Protein AF-A0A2D9T8E9-F1 (afdb_monomer)

Nearest PDB structures (foldseek):
  7k98-assembly1_D  TM=7.999E-01  e=1.578E-02  Mycobacterium tuberculosis H37Rv
  7ka0-assembly1_A  TM=7.623E-01  e=2.737E-02  Mycobacterium tuberculosis H37Rv
  6p8t-assembly1_C  TM=8.624E-01  e=6.981E-02  Acinetobacter baumannii ATCC 19606 = CIP 70.34 = JCM 6841
  6p8t-assembly2_H  TM=8.596E-01  e=1.881E-01  Acinetobacter baumannii ATCC 19606 = CIP 70.34 = JCM 6841

Foldseek 3Di:
DPPLLVVLVVLLVVCVVPLLVQCVVDLALVSNVVSLCCDPNPVHSLVVSVVSLVVPDDVCSVVSVVSSVVSNVVSVVSSVVSHVVNVVVVD

Structure (mmCIF, N/CA/C/O backbone):
data_AF-A0A2D9T8E9-F1
#
_entry.id   AF-A0A2D9T8E9-F1
#
loop_
_atom_site.group_PDB
_atom_site.id
_atom_site.type_symbol
_atom_site.label_atom_id
_atom_site.label_alt_id
_atom_site.label_comp_id
_atom_site.label_asym_id
_atom_site.label_entity_id
_atom_site.label_seq_id
_atom_site.pdbx_PDB_ins_code
_atom_site.Cartn_x
_atom_site.Cartn_y
_atom_site.Cartn_z
_atom_site.occupancy
_atom_site.B_iso_or_equiv
_atom_site.auth_seq_id
_atom_site.auth_comp_id
_atom_site.auth_asym_id
_atom_site.auth_atom_id
_atom_site.pdbx_PDB_model_num
ATOM 1 N N . MET A 1 1 ? 9.369 -7.434 -25.837 1.00 61.09 1 MET A N 1
ATOM 2 C CA . MET A 1 1 ? 9.320 -6.260 -24.942 1.00 61.09 1 MET A CA 1
ATOM 3 C C . MET A 1 1 ? 10.567 -6.297 -24.066 1.00 61.09 1 MET A C 1
ATOM 5 O O . MET A 1 1 ? 11.256 -7.306 -24.082 1.00 61.09 1 MET A O 1
ATOM 9 N N . SER A 1 2 ? 10.956 -5.206 -23.402 1.00 79.00 2 SER A N 1
ATOM 10 C CA . SER A 1 2 ? 12.102 -5.254 -22.481 1.00 79.00 2 SER A CA 1
ATOM 11 C C . SER A 1 2 ? 11.726 -6.061 -21.236 1.00 79.00 2 SER A C 1
ATOM 13 O O . SER A 1 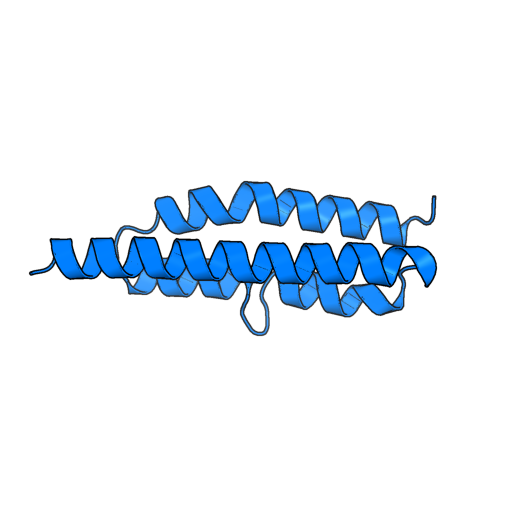2 ? 10.727 -5.728 -20.604 1.00 79.00 2 SER A O 1
ATOM 15 N N . GLU A 1 3 ? 12.543 -7.038 -20.841 1.00 84.50 3 GLU A N 1
ATOM 16 C CA . GLU A 1 3 ? 12.298 -7.902 -19.671 1.00 84.50 3 GLU A CA 1
ATOM 17 C C . GLU A 1 3 ? 12.003 -7.102 -18.382 1.00 84.50 3 GLU A C 1
ATOM 19 O O . GLU A 1 3 ? 11.138 -7.467 -17.588 1.00 84.50 3 GLU A O 1
ATOM 24 N N . ALA A 1 4 ? 12.655 -5.945 -18.209 1.00 85.25 4 ALA A N 1
ATOM 25 C CA . ALA A 1 4 ? 12.414 -5.029 -17.092 1.00 85.25 4 ALA A CA 1
ATOM 26 C C . ALA A 1 4 ? 10.988 -4.443 -17.069 1.00 85.25 4 ALA A C 1
ATOM 28 O O . ALA A 1 4 ? 10.408 -4.267 -16.001 1.00 85.25 4 ALA A O 1
ATOM 29 N N . LEU A 1 5 ? 10.400 -4.164 -18.237 1.00 84.62 5 LEU A N 1
ATOM 30 C CA . LEU A 1 5 ? 9.032 -3.645 -18.352 1.00 84.62 5 LEU A CA 1
ATOM 31 C C . LEU A 1 5 ? 8.008 -4.711 -17.954 1.00 84.62 5 LEU A C 1
ATOM 33 O O . LEU A 1 5 ? 7.041 -4.402 -17.262 1.00 84.62 5 LEU A O 1
ATOM 37 N N . GLU A 1 6 ? 8.225 -5.952 -18.384 1.00 88.50 6 GLU A N 1
ATOM 38 C CA . GLU A 1 6 ? 7.348 -7.081 -18.061 1.00 88.50 6 GLU A CA 1
ATOM 39 C C . GLU A 1 6 ? 7.381 -7.384 -16.561 1.00 88.50 6 GLU A C 1
ATOM 41 O O . GLU A 1 6 ? 6.326 -7.436 -15.930 1.00 88.50 6 GLU A O 1
ATOM 46 N N . LYS A 1 7 ? 8.580 -7.447 -15.964 1.00 88.69 7 LYS A N 1
ATOM 47 C CA . LYS A 1 7 ? 8.755 -7.584 -14.507 1.00 88.69 7 LYS A CA 1
ATOM 48 C C . LYS A 1 7 ? 8.064 -6.459 -13.735 1.00 88.69 7 LYS A C 1
ATOM 50 O O . LYS A 1 7 ? 7.381 -6.721 -12.749 1.00 88.69 7 LYS A O 1
ATOM 55 N N . PHE A 1 8 ? 8.196 -5.215 -14.198 1.00 90.25 8 PHE A N 1
ATOM 56 C CA . PHE A 1 8 ? 7.566 -4.070 -13.542 1.00 90.25 8 PHE A CA 1
ATOM 57 C C . PHE A 1 8 ? 6.035 -4.148 -13.599 1.00 90.25 8 PHE A C 1
ATOM 59 O O . PHE A 1 8 ? 5.361 -3.939 -12.593 1.00 90.25 8 PHE A O 1
ATOM 66 N N . ARG A 1 9 ? 5.473 -4.461 -14.774 1.00 89.75 9 ARG A N 1
ATOM 67 C CA . ARG A 1 9 ? 4.022 -4.615 -14.953 1.00 89.75 9 ARG A CA 1
ATOM 68 C C . ARG A 1 9 ? 3.462 -5.751 -14.102 1.00 89.75 9 ARG A C 1
ATOM 70 O O . ARG A 1 9 ? 2.417 -5.566 -13.485 1.00 89.75 9 ARG A O 1
ATOM 77 N N . ALA A 1 10 ? 4.165 -6.880 -14.039 1.00 92.06 10 ALA A N 1
ATOM 78 C CA . ALA A 1 10 ? 3.788 -8.003 -13.188 1.00 92.06 10 ALA A CA 1
ATOM 79 C C . ALA A 1 10 ? 3.753 -7.593 -11.707 1.00 92.06 10 ALA A C 1
ATOM 81 O O . ALA A 1 10 ? 2.739 -7.801 -11.047 1.00 92.06 10 ALA A O 1
ATOM 82 N N . GLY A 1 11 ? 4.800 -6.919 -11.216 1.00 91.94 11 GLY A N 1
ATOM 83 C CA . GLY A 1 11 ? 4.840 -6.427 -9.836 1.00 91.94 11 GLY A CA 1
ATOM 84 C C . GLY A 1 11 ? 3.735 -5.413 -9.523 1.00 91.94 11 GLY A C 1
ATOM 85 O O . GLY A 1 11 ? 3.127 -5.471 -8.459 1.00 91.94 11 GLY A O 1
ATOM 86 N N . LEU A 1 12 ? 3.413 -4.514 -10.459 1.00 91.38 12 LEU A N 1
ATOM 87 C CA . LEU A 1 12 ? 2.307 -3.568 -10.284 1.00 91.38 12 LEU A CA 1
ATOM 88 C C . LEU A 1 12 ? 0.955 -4.292 -10.169 1.00 91.38 12 LEU A C 1
ATOM 90 O O . LEU A 1 12 ? 0.177 -3.991 -9.267 1.00 91.38 12 LEU A O 1
ATOM 94 N N . SER A 1 13 ? 0.700 -5.258 -11.055 1.00 92.56 13 SER A N 1
ATOM 95 C CA . SER A 1 13 ? -0.528 -6.059 -11.044 1.00 92.56 13 SER A CA 1
ATOM 96 C C . SER A 1 13 ? -0.658 -6.902 -9.773 1.00 92.56 13 SER A C 1
ATOM 98 O O . SER A 1 13 ? -1.761 -7.060 -9.257 1.00 92.56 13 SER A O 1
ATOM 100 N N . GLU A 1 14 ? 0.452 -7.432 -9.259 1.00 93.12 14 GLU A N 1
ATOM 101 C CA . GLU A 1 14 ? 0.471 -8.190 -8.007 1.00 93.12 14 GLU A CA 1
ATOM 102 C C . GLU A 1 14 ? 0.109 -7.299 -6.816 1.00 93.12 14 GLU A C 1
ATOM 104 O O . GLU A 1 14 ? -0.762 -7.655 -6.021 1.00 93.12 14 GLU A O 1
ATOM 109 N N . ILE A 1 15 ? 0.702 -6.102 -6.731 1.00 92.62 15 ILE A N 1
ATOM 110 C CA . ILE A 1 15 ? 0.361 -5.134 -5.682 1.00 92.62 15 ILE A CA 1
ATOM 111 C C . ILE A 1 15 ? -1.114 -4.754 -5.789 1.00 92.62 15 ILE A C 1
ATOM 113 O O . ILE A 1 15 ? -1.788 -4.751 -4.764 1.00 92.62 15 ILE A O 1
ATOM 117 N N . GLU A 1 16 ? -1.617 -4.472 -6.996 1.00 91.88 16 GLU A N 1
ATOM 118 C CA . GLU A 1 16 ? -3.018 -4.107 -7.244 1.00 91.88 16 GLU A CA 1
ATOM 119 C C . GLU A 1 16 ? -4.004 -5.184 -6.759 1.00 91.88 16 GLU A C 1
ATOM 121 O O . GLU A 1 16 ? -5.002 -4.861 -6.113 1.00 91.88 16 GLU A O 1
ATOM 126 N N . GLY A 1 17 ? -3.702 -6.462 -6.997 1.00 92.25 17 GLY A N 1
ATOM 127 C CA . GLY A 1 17 ? -4.520 -7.574 -6.509 1.00 92.25 17 GLY A CA 1
ATOM 128 C C . GLY A 1 17 ? -4.385 -7.832 -5.004 1.00 92.25 17 GLY A C 1
ATOM 129 O O . GLY A 1 17 ? -5.328 -8.311 -4.375 1.00 92.25 17 GLY A O 1
ATOM 130 N N . ALA A 1 18 ? -3.234 -7.507 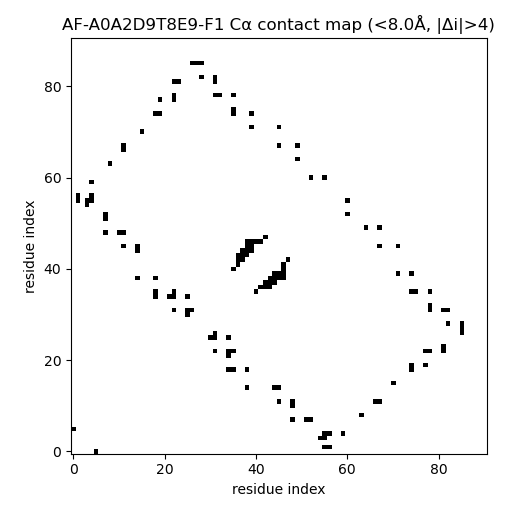-4.410 1.00 92.56 18 ALA A N 1
ATOM 131 C CA . ALA A 1 18 ? -2.924 -7.842 -3.022 1.00 92.56 18 ALA A CA 1
ATOM 132 C C . ALA A 1 18 ? -3.313 -6.753 -2.008 1.00 92.56 18 ALA A C 1
ATOM 134 O O . ALA A 1 18 ? -3.681 -7.082 -0.878 1.00 92.56 18 ALA A O 1
ATOM 135 N N . TYR A 1 19 ? -3.241 -5.463 -2.368 1.00 93.56 19 TYR A N 1
ATOM 136 C CA . TYR A 1 19 ? -3.410 -4.382 -1.385 1.00 93.56 19 TYR A CA 1
ATOM 137 C C . TYR A 1 19 ? -4.820 -4.327 -0.800 1.00 93.56 19 TYR A C 1
ATOM 139 O O . TYR A 1 19 ? -4.981 -4.144 0.406 1.00 93.56 19 TYR A O 1
ATOM 147 N N . ARG A 1 20 ? -5.839 -4.503 -1.648 1.00 92.62 20 ARG A N 1
ATOM 148 C CA . ARG A 1 20 ? -7.242 -4.414 -1.248 1.00 92.62 20 ARG A CA 1
ATOM 149 C C . ARG A 1 20 ? -7.603 -5.470 -0.195 1.00 92.62 20 ARG A C 1
ATOM 151 O O . ARG A 1 20 ? -7.955 -5.059 0.909 1.00 92.62 20 ARG A O 1
ATOM 158 N N . PRO A 1 21 ? -7.450 -6.785 -0.448 1.00 93.56 21 PRO A N 1
ATOM 159 C CA . PRO A 1 21 ? -7.760 -7.791 0.565 1.00 93.56 21 PRO A CA 1
ATOM 160 C C . PRO A 1 21 ? -6.883 -7.656 1.816 1.00 93.56 21 PRO A C 1
ATOM 162 O O . PRO A 1 21 ? -7.364 -7.916 2.912 1.00 93.56 21 PRO A O 1
ATOM 165 N N . ALA A 1 22 ? -5.629 -7.203 1.693 1.00 93.19 22 ALA A N 1
ATOM 166 C CA . ALA A 1 22 ? -4.756 -6.993 2.848 1.00 93.19 22 ALA A CA 1
ATOM 167 C C . ALA A 1 22 ? -5.233 -5.858 3.775 1.00 93.19 22 ALA A C 1
ATOM 169 O O . ALA A 1 22 ? -5.154 -5.995 4.993 1.00 93.19 22 ALA A O 1
ATOM 170 N N . LEU A 1 23 ? -5.731 -4.750 3.216 1.00 92.06 23 LEU A N 1
ATOM 171 C CA . LEU A 1 23 ? -6.305 -3.643 3.994 1.00 92.06 23 LEU A CA 1
ATOM 172 C C . LEU A 1 23 ? -7.709 -3.977 4.514 1.00 92.06 23 LEU A C 1
ATOM 174 O O . LEU A 1 23 ? -8.074 -3.558 5.608 1.00 92.06 23 LEU A O 1
ATOM 178 N N . GLU A 1 24 ? -8.505 -4.731 3.756 1.00 91.00 24 GLU A N 1
ATOM 179 C CA . GLU A 1 24 ? -9.840 -5.153 4.193 1.00 91.00 24 GLU A CA 1
ATOM 180 C C . GLU A 1 24 ? -9.785 -6.195 5.316 1.00 91.00 24 GLU A C 1
ATOM 182 O O . GLU A 1 24 ? -10.589 -6.124 6.245 1.00 91.00 24 GLU A O 1
ATOM 187 N N . ALA A 1 25 ? -8.809 -7.108 5.279 1.00 91.69 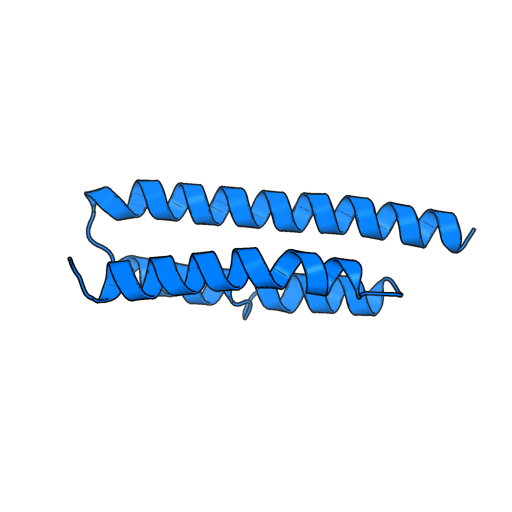25 ALA A N 1
ATOM 188 C CA . ALA A 1 25 ? -8.582 -8.106 6.324 1.00 91.69 25 ALA A CA 1
ATOM 189 C C . ALA A 1 25 ? -8.049 -7.513 7.640 1.00 91.69 25 ALA A C 1
ATOM 191 O O . ALA A 1 25 ? -8.047 -8.200 8.662 1.00 91.69 25 ALA A O 1
ATOM 192 N N . ALA A 1 26 ? -7.594 -6.257 7.641 1.00 92.69 26 ALA A N 1
ATOM 193 C CA . ALA A 1 26 ? -7.170 -5.588 8.860 1.00 92.69 26 ALA A CA 1
ATOM 194 C C . ALA A 1 26 ? -8.381 -5.279 9.758 1.00 92.69 26 ALA A C 1
ATOM 196 O O . ALA A 1 26 ? -9.266 -4.500 9.394 1.00 92.69 26 ALA A O 1
ATOM 197 N N . ALA A 1 27 ? -8.398 -5.900 10.939 1.00 88.25 27 ALA A N 1
ATOM 198 C CA . ALA A 1 27 ? -9.467 -5.769 11.931 1.00 88.25 27 ALA A CA 1
ATOM 199 C C . ALA A 1 27 ? -9.239 -4.630 12.941 1.00 88.25 27 ALA A C 1
ATOM 201 O O . ALA A 1 27 ? -10.144 -4.285 13.692 1.00 88.25 27 ALA A O 1
ATOM 202 N N . GLU A 1 28 ? -8.041 -4.049 12.967 1.00 91.25 28 GLU A N 1
ATOM 203 C CA . GLU A 1 28 ? -7.634 -3.022 13.924 1.00 91.25 28 GLU A CA 1
ATOM 204 C C . GLU A 1 28 ? -6.695 -2.008 13.265 1.00 91.25 28 GLU A C 1
ATOM 206 O O . GLU A 1 28 ? -6.048 -2.306 12.254 1.00 91.25 28 GLU A 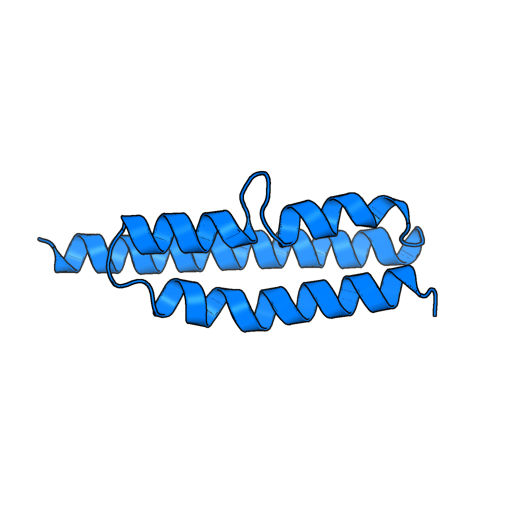O 1
ATOM 211 N N . GLU A 1 29 ? -6.605 -0.804 13.843 1.00 91.56 29 GLU A N 1
ATOM 212 C CA . GLU A 1 29 ? -5.797 0.287 13.286 1.00 91.56 29 GLU A CA 1
ATOM 213 C C . GLU A 1 29 ? -4.340 -0.147 13.061 1.00 91.56 29 GLU A C 1
ATOM 215 O O . GLU A 1 29 ? -3.764 0.129 12.006 1.00 91.56 29 GLU A O 1
ATOM 220 N N . ASN A 1 30 ? -3.745 -0.847 14.030 1.00 91.38 30 ASN A N 1
ATOM 221 C CA . ASN A 1 30 ? -2.348 -1.255 13.948 1.00 91.38 30 ASN A CA 1
ATOM 222 C C . ASN A 1 30 ? -2.108 -2.201 12.757 1.00 91.38 30 ASN A C 1
ATOM 224 O O . ASN A 1 30 ? -1.239 -1.938 11.923 1.00 91.38 30 ASN A O 1
ATOM 228 N N . ALA A 1 31 ? -2.955 -3.223 12.597 1.00 93.12 31 ALA A N 1
ATOM 229 C CA . ALA A 1 31 ? -2.904 -4.140 11.459 1.00 93.12 31 ALA A CA 1
ATOM 230 C C . ALA A 1 31 ? -3.103 -3.413 10.116 1.00 93.12 31 ALA A C 1
ATOM 232 O O .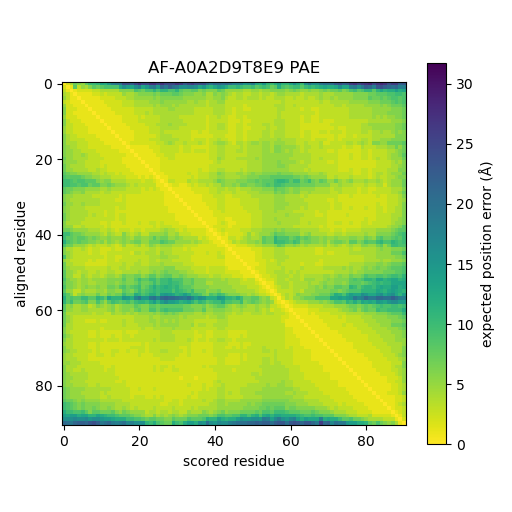 ALA A 1 31 ? -2.437 -3.726 9.127 1.00 93.12 31 ALA A O 1
ATOM 233 N N . LEU A 1 32 ? -3.981 -2.406 10.078 1.00 93.50 32 LEU A N 1
ATOM 234 C CA . LEU A 1 32 ? -4.238 -1.608 8.881 1.00 93.50 32 LEU A CA 1
ATOM 235 C C . LEU A 1 32 ? -3.013 -0.755 8.503 1.00 93.50 32 LEU A C 1
ATOM 237 O O . LEU A 1 32 ? -2.633 -0.682 7.329 1.00 93.50 32 LEU A O 1
ATOM 241 N N . ARG A 1 33 ? -2.357 -0.138 9.495 1.00 92.75 33 ARG A N 1
ATOM 242 C CA . ARG A 1 33 ? -1.113 0.629 9.313 1.00 92.75 33 ARG A CA 1
ATOM 243 C C . ARG A 1 33 ? 0.028 -0.270 8.841 1.00 92.75 33 ARG A C 1
ATOM 245 O O . ARG A 1 33 ? 0.747 0.117 7.917 1.00 92.75 33 ARG A O 1
ATOM 252 N N . GLU A 1 34 ? 0.163 -1.468 9.406 1.00 92.81 34 GLU A N 1
ATOM 253 C CA . GLU A 1 34 ? 1.136 -2.468 8.956 1.00 92.81 34 GLU A CA 1
ATOM 254 C C . GLU A 1 34 ? 0.880 -2.907 7.511 1.00 92.81 34 GLU A C 1
ATOM 256 O O . GLU A 1 34 ? 1.808 -2.915 6.698 1.00 92.81 34 GLU A O 1
ATOM 261 N N . ALA A 1 35 ? -0.374 -3.212 7.156 1.00 93.81 35 ALA A N 1
ATOM 262 C CA . ALA A 1 35 ? -0.751 -3.563 5.790 1.00 93.81 35 ALA A CA 1
ATOM 263 C C . ALA A 1 35 ? -0.376 -2.441 4.810 1.00 93.81 35 ALA A C 1
ATOM 265 O O . ALA A 1 35 ? 0.325 -2.691 3.831 1.00 93.81 35 ALA A O 1
ATOM 266 N N . ARG A 1 36 ? -0.733 -1.183 5.107 1.00 93.69 36 ARG A N 1
ATOM 267 C CA . ARG A 1 36 ? -0.329 -0.022 4.293 1.00 93.69 36 ARG A CA 1
ATOM 268 C C . ARG A 1 36 ? 1.193 0.098 4.176 1.00 93.69 36 ARG A C 1
ATOM 270 O O . ARG A 1 36 ? 1.701 0.332 3.078 1.00 93.69 36 ARG A O 1
ATOM 277 N N . ALA A 1 37 ? 1.929 -0.075 5.273 1.00 93.19 37 ALA A N 1
ATOM 278 C CA . ALA A 1 37 ? 3.388 0.017 5.279 1.00 93.19 37 ALA A CA 1
ATOM 279 C C . ALA A 1 37 ? 4.051 -1.039 4.376 1.00 93.19 37 ALA A C 1
ATOM 281 O O . ALA A 1 37 ? 5.027 -0.721 3.694 1.00 93.19 37 ALA A O 1
ATOM 282 N N . ARG A 1 38 ? 3.493 -2.255 4.286 1.00 93.44 38 ARG A N 1
ATOM 283 C CA . ARG A 1 38 ? 3.982 -3.315 3.380 1.00 93.44 38 ARG A CA 1
ATOM 284 C C . ARG A 1 38 ? 3.898 -2.934 1.900 1.00 93.44 3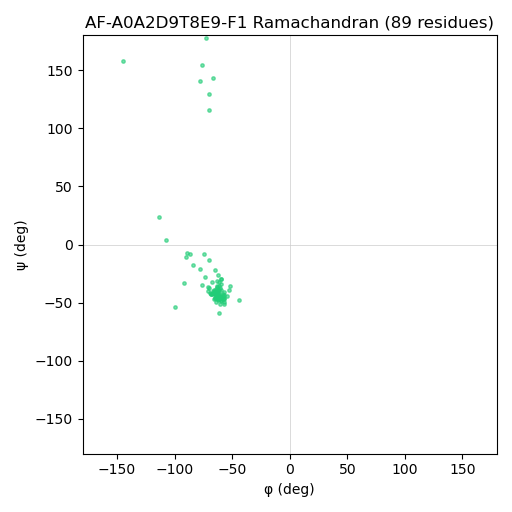8 ARG A C 1
ATOM 286 O O . ARG A 1 38 ? 4.701 -3.419 1.108 1.00 93.44 38 ARG A O 1
ATOM 293 N N . PHE A 1 39 ? 2.980 -2.044 1.517 1.00 93.31 39 PHE A N 1
ATOM 294 C CA . PHE A 1 39 ? 2.836 -1.601 0.126 1.00 93.31 39 PHE A CA 1
ATOM 295 C C . PHE A 1 39 ? 3.503 -0.251 -0.139 1.00 93.31 39 PHE A C 1
ATOM 297 O O . PHE A 1 39 ? 4.334 -0.155 -1.039 1.00 93.31 39 PHE A O 1
ATOM 304 N N . THR A 1 40 ? 3.175 0.785 0.640 1.00 92.06 40 THR A N 1
ATOM 305 C CA . THR A 1 40 ? 3.611 2.175 0.393 1.00 92.06 40 THR A CA 1
ATOM 306 C C . THR A 1 40 ? 4.675 2.673 1.369 1.00 92.06 40 THR A C 1
ATOM 308 O O . THR A 1 40 ? 5.011 3.857 1.354 1.00 92.06 40 THR A O 1
ATOM 311 N N . GLY A 1 41 ? 5.165 1.818 2.266 1.00 89.62 41 GLY A N 1
ATOM 312 C CA . GLY A 1 41 ? 6.195 2.179 3.232 1.00 89.62 41 GLY A CA 1
ATOM 313 C C . GLY A 1 41 ? 7.588 2.345 2.608 1.00 89.62 41 GLY A C 1
ATOM 314 O O . GLY A 1 41 ? 7.783 2.106 1.412 1.00 89.62 41 GLY A O 1
ATOM 315 N N . PRO A 1 42 ? 8.588 2.723 3.422 1.00 85.19 42 PRO A N 1
ATOM 316 C CA . PRO A 1 42 ? 9.975 2.894 2.978 1.00 85.19 42 PRO A CA 1
ATOM 317 C C . PRO A 1 42 ? 10.605 1.618 2.392 1.00 85.19 42 PRO A C 1
ATOM 319 O O . PRO A 1 42 ? 11.423 1.716 1.479 1.00 85.19 42 PRO A O 1
ATOM 322 N N . SER A 1 43 ? 10.171 0.444 2.862 1.00 85.06 43 SER A N 1
ATOM 323 C CA . SER A 1 43 ? 10.519 -0.878 2.309 1.00 85.06 43 SER A CA 1
ATOM 324 C C . SER A 1 43 ? 9.307 -1.581 1.687 1.00 85.06 43 SER A C 1
ATOM 326 O O . SER A 1 43 ? 9.245 -2.806 1.646 1.00 85.06 43 SER A O 1
ATOM 328 N N . GLY A 1 44 ? 8.295 -0.813 1.281 1.00 89.25 44 GLY A N 1
ATOM 329 C CA . GLY A 1 44 ? 7.068 -1.360 0.718 1.00 89.25 44 GLY A CA 1
ATOM 330 C C . GLY A 1 44 ? 7.250 -1.832 -0.723 1.00 89.25 44 GLY A C 1
ATOM 331 O O . GLY A 1 44 ? 8.084 -1.299 -1.457 1.00 89.25 44 GLY A O 1
ATOM 332 N N . ALA A 1 45 ? 6.421 -2.787 -1.147 1.00 91.62 45 ALA A N 1
ATOM 333 C CA . ALA A 1 45 ? 6.469 -3.370 -2.487 1.00 91.62 45 ALA A CA 1
ATOM 334 C C . ALA A 1 45 ? 6.427 -2.312 -3.607 1.00 91.62 45 ALA A C 1
ATOM 336 O O . ALA A 1 45 ? 7.172 -2.412 -4.578 1.00 91.62 45 ALA A O 1
ATOM 337 N N . LEU A 1 46 ? 5.618 -1.254 -3.457 1.00 91.12 46 LEU A N 1
ATOM 338 C CA . LEU A 1 46 ? 5.511 -0.184 -4.455 1.00 91.12 46 LEU A CA 1
ATOM 339 C C . LEU A 1 46 ? 6.774 0.688 -4.511 1.00 91.12 46 LEU A C 1
ATOM 341 O O . LEU A 1 46 ? 7.193 1.108 -5.591 1.00 91.12 46 LEU A O 1
ATOM 345 N N . THR A 1 47 ? 7.390 0.948 -3.356 1.00 89.88 47 THR A N 1
ATOM 346 C CA . THR A 1 47 ? 8.641 1.712 -3.248 1.00 89.88 47 THR A CA 1
ATOM 347 C C . THR A 1 47 ? 9.806 0.933 -3.855 1.00 89.88 47 THR A C 1
ATOM 349 O O . THR A 1 47 ? 10.596 1.503 -4.608 1.00 89.88 47 THR A O 1
ATOM 352 N N . GLU A 1 48 ? 9.889 -0.372 -3.588 1.00 90.69 48 GLU A N 1
ATOM 353 C CA . GLU A 1 48 ? 10.877 -1.266 -4.203 1.00 90.69 48 GLU A CA 1
ATOM 354 C C . GLU A 1 48 ? 10.686 -1.353 -5.721 1.00 90.69 48 GLU A C 1
ATOM 356 O O . GLU A 1 48 ? 11.648 -1.194 -6.475 1.00 90.69 48 GLU A O 1
ATOM 361 N N . LEU A 1 49 ? 9.438 -1.490 -6.185 1.00 89.75 49 LEU A N 1
ATOM 362 C CA . LEU A 1 49 ? 9.110 -1.491 -7.610 1.00 89.75 49 LEU A CA 1
ATOM 363 C C . LEU A 1 49 ? 9.591 -0.196 -8.282 1.00 89.75 49 LEU A C 1
ATOM 365 O O . LEU A 1 49 ? 10.280 -0.238 -9.300 1.00 89.75 49 LEU A O 1
ATOM 369 N N . MET A 1 50 ? 9.319 0.961 -7.668 1.00 87.31 50 MET A N 1
ATOM 370 C CA . MET A 1 50 ? 9.775 2.263 -8.159 1.00 87.31 50 MET A CA 1
ATOM 371 C C . MET A 1 50 ? 11.302 2.387 -8.261 1.00 87.31 50 MET A C 1
ATOM 373 O O . MET A 1 50 ? 11.785 3.035 -9.191 1.00 87.31 50 MET A O 1
ATOM 377 N N . LYS A 1 51 ? 12.085 1.763 -7.371 1.00 86.88 51 LYS A N 1
ATOM 378 C CA . LYS A 1 51 ? 13.559 1.759 -7.479 1.00 86.88 51 LYS A CA 1
ATOM 379 C C . LYS A 1 51 ? 14.040 1.048 -8.751 1.00 86.88 51 LYS A C 1
ATOM 381 O O . LYS A 1 51 ? 15.044 1.460 -9.335 1.00 86.88 51 LYS A O 1
ATOM 386 N N . GLY A 1 52 ? 13.299 0.038 -9.213 1.00 83.31 52 GLY A N 1
ATOM 387 C CA . GLY A 1 52 ? 13.528 -0.658 -10.484 1.00 83.31 52 GLY A CA 1
ATOM 388 C C . GLY A 1 52 ? 13.116 0.138 -11.732 1.00 83.31 52 GLY A C 1
ATOM 389 O O . GLY A 1 52 ? 13.445 -0.253 -12.849 1.00 83.31 52 GLY A O 1
ATOM 390 N N . MET A 1 53 ? 12.444 1.288 -11.584 1.00 84.94 53 MET A N 1
ATOM 391 C CA . MET A 1 53 ? 11.976 2.103 -12.717 1.00 84.94 53 MET A CA 1
ATOM 392 C C . MET A 1 53 ? 13.120 2.684 -13.566 1.00 84.94 53 MET A C 1
ATOM 394 O O . MET A 1 53 ? 12.921 3.003 -14.740 1.00 84.94 53 MET A O 1
ATOM 398 N N . LYS A 1 54 ? 14.331 2.807 -13.007 1.00 83.62 54 LYS A N 1
ATOM 399 C CA . LYS A 1 54 ? 15.520 3.277 -13.741 1.00 83.62 54 LYS A CA 1
ATOM 400 C C . LYS A 1 54 ? 15.866 2.379 -14.939 1.00 83.62 54 LYS A C 1
ATOM 402 O O . LYS A 1 54 ? 16.357 2.885 -15.945 1.00 83.62 54 LYS A O 1
ATOM 407 N N . ASP A 1 55 ? 15.542 1.089 -14.854 1.00 83.94 55 ASP A N 1
ATOM 408 C CA . ASP A 1 55 ? 15.804 0.075 -15.881 1.00 83.94 55 ASP A CA 1
ATOM 409 C C . ASP A 1 55 ? 14.684 -0.005 -16.941 1.00 83.94 55 ASP A C 1
ATOM 411 O O . ASP A 1 55 ? 14.826 -0.666 -17.969 1.00 83.94 55 ASP A O 1
ATOM 415 N N . VAL A 1 56 ? 13.566 0.703 -16.736 1.00 84.44 56 VAL A N 1
ATOM 416 C CA . VAL A 1 56 ? 12.448 0.761 -17.691 1.00 84.44 56 VAL A CA 1
ATOM 417 C C . VAL A 1 56 ? 12.792 1.722 -18.841 1.00 84.44 56 VAL A C 1
ATOM 419 O O . VAL A 1 56 ? 13.356 2.789 -18.592 1.00 84.44 56 VAL A O 1
ATOM 422 N N . PRO A 1 57 ? 12.448 1.422 -20.105 1.00 81.06 57 PRO A N 1
ATOM 423 C CA . PRO A 1 57 ? 12.650 2.342 -21.225 1.00 81.06 57 PRO A CA 1
ATOM 424 C C . PRO A 1 57 ? 11.776 3.610 -21.130 1.00 81.06 57 PRO A C 1
ATOM 426 O O . PRO A 1 57 ? 10.614 3.569 -20.724 1.00 81.06 57 PRO A O 1
ATOM 429 N N . GLY A 1 58 ? 12.340 4.751 -21.548 1.00 78.19 58 GLY A N 1
ATOM 430 C CA . GLY A 1 58 ? 11.766 6.104 -21.431 1.00 78.19 58 GLY A CA 1
ATOM 431 C C . GLY A 1 58 ? 10.278 6.289 -21.788 1.00 78.19 58 GLY A C 1
ATOM 432 O O . GLY A 1 58 ? 9.577 6.898 -20.979 1.00 78.19 58 GLY A O 1
ATOM 433 N N . PRO A 1 59 ? 9.758 5.775 -22.924 1.00 80.56 59 PRO A N 1
ATOM 434 C CA . PRO A 1 59 ? 8.344 5.950 -23.272 1.00 80.56 59 PRO A CA 1
ATOM 435 C C . PRO A 1 59 ? 7.394 5.306 -22.250 1.00 80.56 59 PRO A C 1
ATOM 437 O O . PRO A 1 59 ? 6.402 5.921 -21.872 1.00 80.56 59 PRO A O 1
ATOM 440 N N . SER A 1 60 ? 7.736 4.129 -21.716 1.00 85.75 60 SER A N 1
ATOM 441 C CA . SER A 1 60 ? 6.892 3.410 -20.751 1.00 85.75 60 SER A CA 1
ATOM 442 C C . SER A 1 60 ? 7.077 3.870 -19.302 1.00 85.75 60 SER A C 1
ATOM 444 O O . SER A 1 60 ? 6.202 3.621 -18.475 1.00 85.75 60 SER A O 1
ATOM 446 N N . ARG A 1 61 ? 8.174 4.570 -18.962 1.00 85.75 61 ARG A N 1
ATOM 447 C CA . ARG A 1 61 ? 8.385 5.107 -17.598 1.00 85.75 61 ARG A CA 1
ATOM 448 C C . ARG A 1 61 ? 7.256 6.028 -17.157 1.00 85.75 61 ARG A C 1
ATOM 450 O O . ARG A 1 61 ? 6.848 5.970 -16.003 1.00 85.75 61 ARG A O 1
ATOM 457 N N . ARG A 1 62 ? 6.764 6.884 -18.059 1.00 87.88 62 ARG A N 1
ATOM 458 C CA . ARG A 1 62 ? 5.691 7.835 -17.739 1.00 87.88 62 ARG A CA 1
ATOM 459 C C . ARG A 1 62 ? 4.400 7.103 -17.387 1.00 87.88 62 ARG A C 1
ATOM 461 O O . ARG A 1 62 ? 3.818 7.388 -16.346 1.00 87.88 62 ARG A O 1
ATOM 468 N N . GLU A 1 63 ? 3.995 6.156 -18.228 1.00 88.75 63 GLU A N 1
ATOM 469 C CA . GLU A 1 63 ? 2.787 5.352 -18.024 1.00 88.75 63 GLU A CA 1
ATOM 470 C C . GLU A 1 63 ? 2.864 4.558 -16.715 1.00 88.75 63 GLU A C 1
ATOM 472 O O . GLU A 1 63 ? 1.955 4.619 -15.891 1.00 88.75 63 GLU A O 1
ATOM 477 N N . LEU A 1 64 ? 3.990 3.877 -16.472 1.00 89.12 64 LEU A N 1
ATOM 478 C CA . LEU A 1 64 ? 4.200 3.114 -15.240 1.00 89.12 64 LEU A CA 1
ATOM 479 C C . LEU A 1 64 ? 4.262 4.012 -14.002 1.00 89.12 64 LEU A C 1
ATOM 481 O O . LEU A 1 64 ? 3.707 3.662 -12.968 1.00 89.12 64 LEU A O 1
ATOM 485 N N . GLY A 1 65 ? 4.888 5.187 -14.094 1.00 89.56 65 GLY A N 1
ATOM 486 C CA . GLY A 1 65 ? 4.915 6.160 -13.002 1.00 89.56 65 GLY A CA 1
ATOM 487 C C . GLY A 1 65 ? 3.530 6.701 -12.659 1.00 89.56 65 GLY A C 1
ATOM 488 O O . GLY A 1 65 ? 3.206 6.866 -11.483 1.00 89.56 65 GLY A O 1
ATOM 489 N N . GLN A 1 66 ? 2.685 6.929 -13.665 1.00 91.06 66 GLN A N 1
ATOM 490 C CA . GLN A 1 66 ? 1.283 7.278 -13.442 1.00 91.06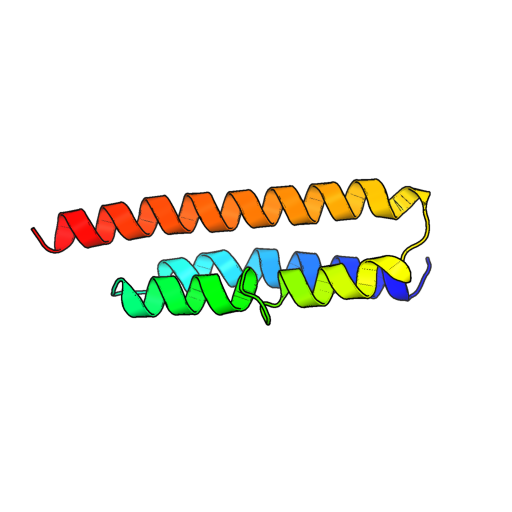 66 GLN A CA 1
ATOM 491 C C . GLN A 1 66 ? 0.524 6.128 -12.778 1.00 91.06 66 GLN A C 1
ATOM 493 O O . GLN A 1 66 ? -0.186 6.373 -11.806 1.00 91.06 66 GLN A O 1
ATOM 498 N N . ALA A 1 67 ? 0.729 4.889 -13.229 1.00 91.50 67 ALA A N 1
ATOM 499 C CA . ALA A 1 67 ? 0.113 3.711 -12.625 1.00 91.50 67 ALA A CA 1
ATOM 500 C C . ALA A 1 67 ? 0.536 3.523 -11.156 1.00 91.50 67 ALA A C 1
ATOM 502 O O . ALA A 1 67 ? -0.316 3.325 -10.293 1.00 91.50 67 ALA A O 1
ATOM 503 N N . CYS A 1 68 ? 1.825 3.679 -10.833 1.00 91.19 68 CYS A N 1
ATOM 504 C CA . CYS A 1 68 ? 2.310 3.627 -9.451 1.00 91.19 68 CYS A CA 1
ATOM 505 C C . CYS A 1 68 ? 1.672 4.709 -8.574 1.00 91.19 68 CYS A C 1
ATOM 507 O O . CYS A 1 68 ? 1.251 4.423 -7.456 1.00 91.19 68 CYS A O 1
ATOM 509 N N . ASN A 1 69 ? 1.584 5.946 -9.068 1.00 91.88 69 ASN A N 1
ATOM 510 C CA . ASN A 1 69 ? 0.944 7.031 -8.325 1.00 91.88 69 ASN A CA 1
ATOM 511 C C . ASN A 1 69 ? -0.557 6.786 -8.132 1.00 91.88 69 ASN A C 1
ATOM 513 O O . ASN A 1 69 ? -1.064 7.011 -7.037 1.00 91.88 69 ASN A O 1
ATOM 517 N N . ALA A 1 70 ? -1.256 6.289 -9.155 1.00 93.06 70 ALA A N 1
ATOM 518 C CA . ALA A 1 70 ? -2.668 5.930 -9.057 1.00 93.06 70 ALA A CA 1
ATOM 519 C C . ALA A 1 70 ? -2.892 4.839 -8.000 1.00 93.06 70 ALA A C 1
ATOM 521 O O . ALA A 1 70 ? -3.752 4.990 -7.134 1.00 93.06 70 ALA A O 1
ATOM 522 N N . LEU A 1 71 ? -2.061 3.794 -8.010 1.00 92.69 71 LEU A N 1
ATOM 523 C CA . LEU A 1 71 ? -2.120 2.710 -7.035 1.00 92.69 71 LEU A CA 1
ATOM 524 C C . LEU A 1 71 ? -1.809 3.197 -5.614 1.00 92.69 71 LEU A C 1
ATOM 526 O O . LEU A 1 71 ? -2.519 2.852 -4.674 1.00 92.69 71 LEU A O 1
ATOM 530 N N . LYS A 1 72 ? -0.805 4.066 -5.453 1.00 91.62 72 LYS A N 1
ATOM 531 C CA . LYS A 1 72 ? -0.493 4.710 -4.169 1.00 91.62 72 LYS A CA 1
ATOM 532 C C . LYS A 1 72 ? -1.692 5.487 -3.621 1.00 91.62 72 LYS A C 1
ATOM 534 O O . LYS A 1 72 ? -2.008 5.357 -2.440 1.00 91.62 72 LYS A O 1
ATOM 539 N N . THR A 1 73 ? -2.355 6.275 -4.467 1.00 94.00 73 THR A N 1
ATOM 540 C CA . THR A 1 73 ? -3.561 7.023 -4.090 1.00 94.00 73 THR A CA 1
ATOM 541 C C . THR A 1 73 ? -4.707 6.081 -3.730 1.00 94.00 73 THR A C 1
ATOM 543 O O . THR A 1 73 ? -5.349 6.288 -2.707 1.00 94.00 73 THR A O 1
ATOM 546 N N . ALA A 1 74 ? -4.930 5.016 -4.504 1.00 93.62 74 ALA A N 1
ATOM 547 C CA . ALA A 1 74 ? -5.968 4.026 -4.218 1.00 93.62 74 ALA A CA 1
ATOM 548 C C . ALA A 1 74 ? -5.743 3.323 -2.867 1.00 93.62 74 ALA A C 1
ATOM 550 O O . ALA A 1 74 ? -6.677 3.201 -2.075 1.00 93.62 74 ALA A O 1
ATOM 551 N N . ILE A 1 75 ? -4.497 2.931 -2.572 1.00 93.38 75 ILE A N 1
ATOM 552 C CA . ILE A 1 75 ? -4.100 2.365 -1.276 1.00 93.38 75 ILE A CA 1
ATOM 553 C C . ILE A 1 75 ? -4.378 3.360 -0.147 1.00 93.38 75 ILE A C 1
ATOM 555 O O . ILE A 1 75 ? -4.948 2.978 0.872 1.00 93.38 75 ILE A O 1
ATOM 559 N N . GLN A 1 76 ? -4.001 4.632 -0.324 1.00 93.50 76 GLN A N 1
ATOM 560 C CA . GLN A 1 76 ? -4.242 5.669 0.679 1.00 93.50 76 GLN A CA 1
ATOM 561 C C . GLN A 1 76 ? -5.738 5.889 0.926 1.00 93.50 76 GLN A C 1
ATOM 563 O O . GLN A 1 76 ? -6.147 5.916 2.079 1.00 93.50 76 GLN A O 1
ATOM 568 N N . SER A 1 77 ? -6.554 6.012 -0.123 1.00 94.50 77 SER A N 1
ATOM 569 C CA . SER A 1 77 ? -8.003 6.197 0.023 1.00 94.50 77 SER A CA 1
ATOM 570 C C . SER A 1 77 ? -8.679 5.006 0.694 1.00 94.50 77 SER A C 1
ATOM 572 O O . SER A 1 77 ? -9.549 5.202 1.537 1.00 94.50 77 SER A O 1
ATOM 574 N N . LEU A 1 78 ? -8.286 3.775 0.349 1.00 93.50 78 LEU A N 1
ATOM 575 C CA . LEU A 1 78 ? -8.834 2.585 0.998 1.00 93.50 78 LEU A CA 1
ATOM 576 C C . LEU A 1 78 ? -8.419 2.518 2.470 1.00 93.50 78 LEU A C 1
ATOM 578 O O . LEU A 1 78 ? -9.247 2.208 3.319 1.00 93.50 78 LEU A O 1
ATOM 582 N N . PHE A 1 79 ? -7.159 2.836 2.771 1.00 93.94 79 PHE A N 1
ATOM 583 C CA . PHE A 1 79 ? -6.672 2.943 4.141 1.00 93.94 79 PHE A CA 1
ATOM 584 C C . PHE A 1 79 ? -7.491 3.955 4.947 1.00 93.94 79 PHE A C 1
ATOM 586 O O . PHE A 1 79 ? -7.988 3.593 6.003 1.00 93.94 79 PHE A O 1
ATOM 593 N N . ASP A 1 80 ? -7.681 5.176 4.442 1.00 94.19 80 ASP A N 1
ATOM 594 C CA . ASP A 1 80 ? -8.473 6.214 5.116 1.00 94.19 80 ASP A CA 1
ATOM 595 C C . ASP A 1 80 ? -9.912 5.750 5.376 1.00 94.19 80 ASP A C 1
ATOM 597 O O . ASP A 1 80 ? -10.406 5.840 6.496 1.00 94.19 80 ASP A O 1
ATOM 601 N N . ALA A 1 81 ? -10.566 5.167 4.366 1.00 93.62 81 ALA A N 1
ATOM 602 C CA . ALA A 1 81 ? -11.936 4.674 4.495 1.00 93.62 81 ALA A CA 1
ATOM 603 C C . ALA A 1 81 ? -12.063 3.537 5.524 1.00 93.62 81 ALA A C 1
ATOM 605 O O . ALA A 1 81 ? -13.035 3.477 6.278 1.00 93.62 81 ALA A O 1
ATOM 606 N N . ARG A 1 82 ? -11.088 2.618 5.562 1.00 93.25 82 ARG A N 1
ATOM 607 C CA . ARG A 1 82 ? -11.049 1.533 6.554 1.00 93.25 82 ARG A CA 1
ATOM 608 C C . ARG A 1 82 ? -10.726 2.058 7.945 1.00 93.25 82 ARG A C 1
ATOM 610 O O . ARG A 1 82 ? -11.332 1.592 8.903 1.00 93.25 82 ARG A O 1
ATOM 617 N N . LEU A 1 83 ? -9.813 3.019 8.047 1.00 92.94 83 LEU A N 1
ATOM 618 C CA . LEU A 1 83 ? -9.441 3.650 9.303 1.00 92.94 83 LEU A CA 1
ATOM 619 C C . LEU A 1 83 ? -10.652 4.341 9.930 1.00 92.94 83 LEU A C 1
ATOM 621 O O . LEU A 1 83 ? -11.012 4.016 11.055 1.00 92.94 83 LEU A O 1
ATOM 625 N N . GLU A 1 84 ? -11.354 5.171 9.158 1.00 93.38 84 GLU A N 1
ATOM 626 C CA . GLU A 1 84 ? -12.560 5.858 9.623 1.00 93.38 84 GLU A CA 1
ATOM 627 C C . GLU A 1 84 ? -13.648 4.863 10.068 1.00 93.38 84 GLU A C 1
ATOM 629 O O . GLU A 1 84 ? -14.334 5.081 11.068 1.00 93.38 84 GLU A O 1
ATOM 634 N N . ALA A 1 85 ? -13.809 3.742 9.354 1.00 91.25 85 ALA A N 1
ATOM 635 C CA . ALA A 1 85 ? -14.757 2.697 9.736 1.00 91.25 85 ALA A CA 1
ATOM 636 C C . ALA A 1 85 ? -14.383 2.015 11.064 1.00 91.25 85 ALA A C 1
ATOM 638 O O . ALA A 1 85 ? -15.270 1.732 11.869 1.00 91.25 85 ALA A O 1
ATOM 639 N N . LEU A 1 86 ? -13.092 1.762 11.298 1.00 89.88 86 LEU A N 1
ATOM 640 C CA . LEU A 1 86 ? -12.592 1.194 12.553 1.00 89.88 86 LEU A CA 1
ATOM 641 C C . LEU A 1 86 ? -12.748 2.178 13.715 1.00 89.88 86 LEU A C 1
ATOM 643 O O . LEU A 1 86 ? -13.206 1.781 14.783 1.00 89.88 86 LEU A O 1
ATOM 647 N N . GLU A 1 87 ? -12.435 3.456 13.499 1.00 89.50 87 GLU A N 1
ATOM 648 C CA . GLU A 1 87 ? -12.621 4.512 14.499 1.00 89.50 87 GLU A CA 1
ATOM 649 C C . GLU A 1 87 ? -14.097 4.659 14.893 1.00 89.50 87 GLU A C 1
ATOM 651 O O . GLU A 1 87 ? -14.413 4.733 16.078 1.00 89.50 87 GLU A O 1
ATOM 656 N N . LYS A 1 88 ? -15.019 4.619 13.920 1.00 89.50 88 LYS A N 1
ATOM 657 C CA . LYS A 1 88 ? -16.468 4.649 14.184 1.00 89.50 88 LYS A CA 1
ATOM 658 C C . LYS A 1 88 ? -16.985 3.400 14.894 1.00 89.50 88 LYS A C 1
ATOM 660 O O . LYS A 1 88 ? -17.957 3.502 15.627 1.00 89.50 88 LYS A O 1
ATOM 665 N N . ALA A 1 89 ? -16.391 2.233 14.649 1.00 84.56 89 ALA A N 1
ATOM 666 C CA . ALA A 1 89 ? -16.794 0.984 15.295 1.00 84.56 89 ALA A C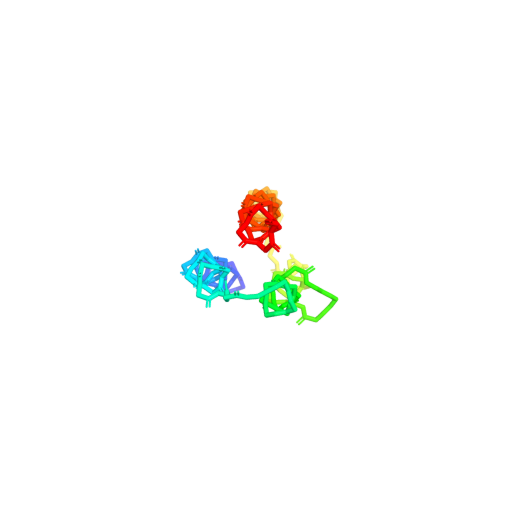A 1
ATOM 667 C C . ALA A 1 89 ? -16.268 0.852 16.736 1.00 84.56 89 ALA A C 1
ATOM 669 O O . ALA A 1 89 ? -16.803 0.058 17.506 1.00 84.56 89 ALA A O 1
ATOM 670 N N . ALA A 1 90 ? -15.214 1.595 17.083 1.00 78.56 90 ALA A N 1
ATOM 671 C CA . ALA A 1 90 ? -14.617 1.618 18.416 1.00 78.56 90 ALA A CA 1
ATOM 672 C C . ALA A 1 90 ? -15.244 2.665 19.363 1.00 78.56 90 ALA A C 1
ATOM 674 O O . ALA A 1 90 ? -14.891 2.680 20.545 1.00 78.56 90 ALA A O 1
ATOM 675 N N . LEU A 1 91 ? -16.131 3.529 18.851 1.00 63.38 91 LEU A N 1
ATOM 676 C CA . LEU A 1 91 ? -16.871 4.558 19.594 1.00 63.38 91 LEU A CA 1
ATOM 677 C C . LEU A 1 91 ? -18.249 4.046 20.039 1.00 63.38 91 LEU A C 1
ATOM 679 O O . LEU A 1 91 ? -18.623 4.337 21.197 1.00 63.38 91 LEU A O 1
#

Mean predicted aligned error: 4.35 Å

Sequence (91 aa):
MSEALEKFRAGLSEIEGAYRPALEAAAEENALREARARFTGPSGALTELMKGMKDVPGPSRRELGQACNALKTAIQSLFDARLEALEKAAL

Radius of gyration: 14.7 Å; Cα contacts (8 Å, |Δi|>4): 75; chains: 1; bounding box: 33×16×44 Å

Solvent-accessible surface area (backbone atoms only — not comparable to full-atom values): 5080 Å² total; per-residue (Å²): 130,61,69,56,49,53,52,50,52,51,53,51,53,50,49,64,66,44,51,57,59,46,43,67,68,32,88,45,70,68,52,30,52,50,40,48,35,54,37,73,26,94,85,1,56,54,44,55,52,55,68,56,46,80,70,33,60,74,82,56,41,59,60,52,52,49,51,52,52,51,50,53,50,51,53,51,53,51,48,51,57,50,47,55,52,51,57,63,71,74,108

Secondary structure (DSSP, 8-state):
--HHHHHHHHHHHHHHHHHHHHHHS--SHHHHHHHHHHHHSTT-HHHHHHH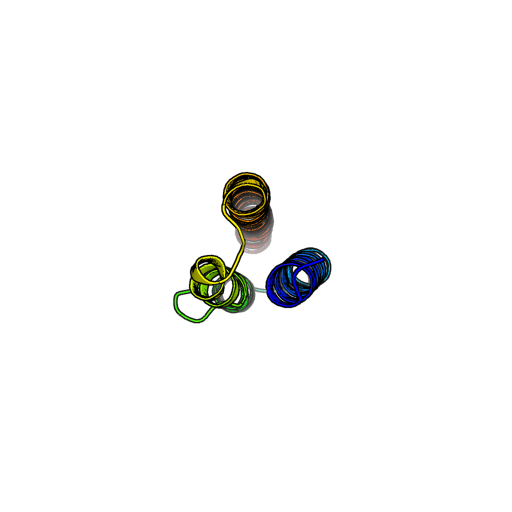GGGGS-HHHHHHHHHHHHHHHHHHHHHHHHHHHHHHHH--

pLDDT: mean 89.38, std 5.63, range [61.09, 94.5]